Protein AF-A0AA41Y3J5-F1 (afdb_monomer)

Nearest PDB structures (foldseek):
  7x8c-assembly1_C  TM=9.945E-01  e=6.263E-07  Methanolobus vulcani
  4rgi-assembly1_A  TM=9.347E-01  e=6.724E-05  Yersinia pestis
  8wof-assembly1_B  TM=9.687E-01  e=1.669E-04  Paenibacillus sp. 453mf
  8wld-assembly1_D  TM=9.687E-01  e=1.669E-04  Paenibacillus sp. 453mf
  8wk0-assembly1_N  TM=9.507E-01  e=6.118E-04  Paenibacillus sp. 453mf

pLDDT: mean 96.83, std 2.45, range [84.12, 98.62]

Foldseek 3Di:
DPDWDADQVQRWIWDADPVRKIKIFGPNHPVLVVCLVVDPDNVVSCVPDPVPPTDMDTPD

Sequence (60 aa):
MFAIGYDAEKSILEIELLNGSIYQYSGVARMIYEELMASSTKYRYYSRYIRSSFPYEKIQ

Organism: NCBI:txid29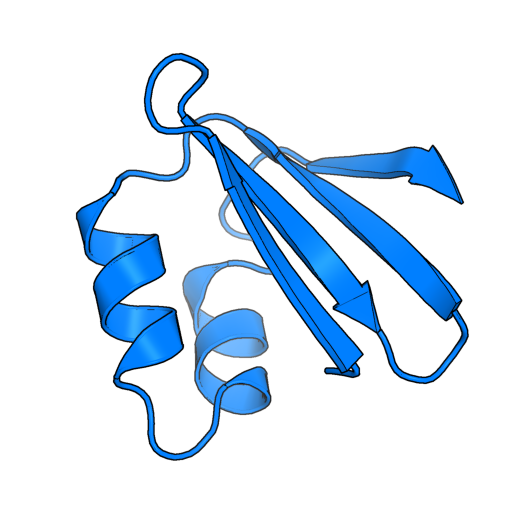39450

Secondary structure (DSSP, 8-state):
--EEEEETTTTEEEEE-TTS-EEEEES--HHHHHHHHH-S-HHHHHHHHTTTTS-EEE--

Structure (mmCIF, N/CA/C/O backbone):
data_AF-A0AA41Y3J5-F1
#
_entry.id   AF-A0AA41Y3J5-F1
#
loop_
_atom_site.group_PDB
_atom_site.id
_atom_site.type_symbol
_atom_site.label_atom_id
_atom_site.label_alt_id
_atom_site.label_comp_id
_atom_site.label_asym_id
_atom_site.label_entity_id
_atom_site.label_seq_id
_atom_site.pdbx_PDB_ins_code
_atom_site.Cartn_x
_atom_site.Cartn_y
_atom_site.Cartn_z
_atom_site.occupancy
_atom_site.B_iso_or_equiv
_atom_site.auth_seq_id
_atom_site.auth_comp_id
_atom_site.auth_asym_id
_atom_site.auth_atom_id
_atom_site.pdbx_PDB_model_num
ATOM 1 N N . MET A 1 1 ? 8.652 5.279 -1.820 1.00 84.12 1 MET A N 1
ATOM 2 C CA . MET A 1 1 ? 8.063 4.379 -0.806 1.00 84.12 1 MET A CA 1
ATOM 3 C C . MET A 1 1 ? 9.216 3.875 0.028 1.00 84.12 1 MET A C 1
ATOM 5 O O . MET A 1 1 ? 10.275 3.669 -0.556 1.00 84.12 1 MET A O 1
ATOM 9 N N . PHE A 1 2 ? 9.035 3.775 1.338 1.00 93.50 2 PHE A N 1
ATOM 10 C CA . PHE A 1 2 ? 10.077 3.366 2.273 1.00 93.50 2 PHE A CA 1
ATOM 11 C C . PHE A 1 2 ? 9.966 1.870 2.591 1.00 93.50 2 PHE A C 1
ATOM 13 O O . PHE A 1 2 ? 10.868 1.115 2.244 1.00 93.50 2 PHE A O 1
ATOM 20 N N . ALA A 1 3 ? 8.818 1.433 3.114 1.00 96.75 3 ALA A N 1
ATOM 21 C CA . ALA A 1 3 ? 8.525 0.035 3.423 1.00 96.75 3 ALA A CA 1
ATOM 22 C C . ALA A 1 3 ? 7.154 -0.388 2.867 1.00 96.75 3 ALA A C 1
ATOM 24 O O . ALA A 1 3 ? 6.283 0.450 2.611 1.00 96.75 3 ALA A O 1
ATOM 25 N N . ILE A 1 4 ? 6.995 -1.693 2.624 1.00 97.88 4 ILE A N 1
ATOM 26 C CA . ILE A 1 4 ? 5.753 -2.313 2.144 1.00 97.88 4 ILE A CA 1
ATOM 27 C C . ILE A 1 4 ? 5.569 -3.635 2.888 1.00 97.88 4 ILE A C 1
ATOM 29 O O . ILE A 1 4 ? 6.449 -4.496 2.822 1.00 97.88 4 ILE A O 1
ATOM 33 N N . GLY A 1 5 ? 4.428 -3.801 3.550 1.00 98.06 5 GLY A N 1
ATOM 34 C CA . GLY A 1 5 ? 4.034 -5.021 4.253 1.00 98.06 5 GLY A CA 1
ATOM 35 C C . GLY A 1 5 ? 2.708 -5.562 3.728 1.00 98.06 5 GLY A C 1
ATOM 36 O O . GLY A 1 5 ? 1.892 -4.806 3.205 1.00 98.06 5 GLY A O 1
ATOM 37 N N . TYR A 1 6 ? 2.484 -6.870 3.853 1.00 98.62 6 TYR A N 1
ATOM 38 C CA . TYR A 1 6 ? 1.218 -7.491 3.468 1.00 98.62 6 TYR A CA 1
ATOM 39 C C . TYR A 1 6 ? 0.830 -8.609 4.438 1.00 98.62 6 TYR A C 1
ATOM 41 O O . TYR A 1 6 ? 1.607 -9.537 4.663 1.00 98.62 6 TYR A O 1
ATOM 49 N N . ASP A 1 7 ? -0.381 -8.521 4.987 1.00 98.31 7 ASP A N 1
ATOM 50 C CA . ASP A 1 7 ? -1.020 -9.560 5.794 1.00 98.31 7 ASP A CA 1
ATOM 51 C C . ASP A 1 7 ? -2.024 -10.311 4.908 1.00 98.31 7 ASP A C 1
ATOM 53 O O . ASP A 1 7 ? -3.072 -9.778 4.537 1.00 98.31 7 ASP A O 1
ATOM 57 N N . ALA A 1 8 ? -1.689 -11.552 4.545 1.00 96.62 8 ALA A N 1
ATOM 58 C CA . ALA A 1 8 ? -2.512 -12.369 3.658 1.00 96.62 8 ALA A CA 1
ATOM 59 C C . ALA A 1 8 ? -3.797 -12.884 4.319 1.00 96.62 8 ALA A C 1
ATOM 61 O O . ALA A 1 8 ? -4.785 -13.081 3.614 1.00 96.62 8 ALA A O 1
ATOM 62 N N . GLU A 1 9 ? -3.799 -13.087 5.639 1.00 97.81 9 GLU A N 1
ATOM 63 C CA . GLU A 1 9 ? -4.985 -13.547 6.368 1.00 97.81 9 GLU A CA 1
ATOM 64 C C . GLU A 1 9 ? -6.026 -12.431 6.449 1.00 97.81 9 GLU A C 1
ATOM 66 O O . GLU A 1 9 ? -7.221 -12.678 6.288 1.00 97.81 9 GLU A O 1
ATOM 71 N N . LYS A 1 10 ? -5.568 -11.186 6.629 1.00 97.88 10 LYS A N 1
ATOM 72 C CA . LYS A 1 10 ? -6.444 -10.007 6.705 1.00 97.88 10 LYS A CA 1
ATOM 73 C C . LYS A 1 10 ? -6.657 -9.293 5.371 1.00 97.88 10 LYS A C 1
ATOM 75 O O . LYS A 1 10 ? -7.504 -8.407 5.292 1.00 97.88 10 LYS A O 1
ATOM 80 N N . SER A 1 11 ? -5.911 -9.657 4.326 1.00 98.12 11 SER A N 1
ATOM 81 C CA . SER A 1 11 ? -5.875 -8.931 3.043 1.00 98.12 11 SER A CA 1
ATOM 82 C C . SER A 1 11 ? -5.584 -7.434 3.231 1.00 98.12 11 SER A C 1
ATOM 84 O O . SER A 1 11 ? -6.259 -6.575 2.654 1.00 98.12 11 SER A O 1
ATOM 86 N N . ILE A 1 12 ? -4.599 -7.129 4.085 1.00 98.56 12 ILE A N 1
ATOM 87 C CA . ILE A 1 12 ? -4.171 -5.760 4.398 1.00 98.56 12 ILE A CA 1
ATOM 88 C C . ILE A 1 12 ? -2.805 -5.500 3.775 1.00 98.56 12 ILE A C 1
ATOM 90 O O . ILE A 1 12 ? -1.845 -6.220 4.042 1.00 98.56 12 ILE A O 1
ATOM 94 N N . LEU A 1 13 ? -2.718 -4.436 2.980 1.00 98.62 13 LEU A N 1
ATOM 95 C CA . LEU A 1 13 ? -1.465 -3.897 2.464 1.00 98.62 13 LEU A CA 1
ATOM 96 C C . LEU A 1 13 ? -1.075 -2.657 3.267 1.00 98.62 13 LEU A C 1
ATOM 98 O O . LEU A 1 13 ? -1.804 -1.667 3.276 1.00 98.62 13 LEU A O 1
ATOM 102 N N . GLU A 1 14 ? 0.100 -2.687 3.879 1.00 98.50 14 GLU A N 1
ATOM 103 C CA . GLU A 1 14 ? 0.681 -1.547 4.580 1.00 98.50 14 GLU A CA 1
ATOM 104 C C . GLU A 1 14 ? 1.760 -0.885 3.722 1.00 98.50 14 GLU A C 1
ATOM 106 O O . GLU A 1 14 ? 2.615 -1.554 3.134 1.00 98.50 14 GLU A O 1
ATOM 111 N N . ILE A 1 15 ? 1.719 0.443 3.638 1.00 97.88 15 ILE A N 1
ATOM 112 C CA . ILE A 1 15 ? 2.685 1.247 2.893 1.00 97.88 15 ILE A CA 1
ATOM 113 C C . ILE A 1 15 ? 3.193 2.376 3.777 1.00 97.88 15 ILE A C 1
ATOM 115 O O . ILE A 1 15 ? 2.427 3.246 4.194 1.00 97.88 15 ILE A O 1
ATOM 119 N N . GLU A 1 16 ? 4.511 2.425 3.940 1.00 97.69 16 GLU A N 1
A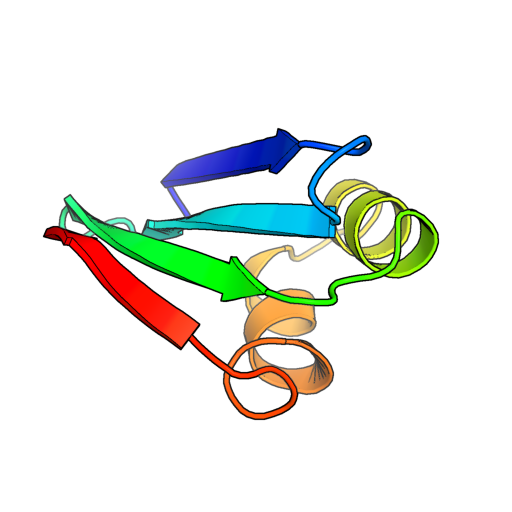TOM 120 C CA . GLU A 1 16 ? 5.211 3.567 4.514 1.00 97.69 16 GLU A CA 1
ATOM 121 C C . GLU A 1 16 ? 5.776 4.451 3.393 1.00 97.69 16 GLU 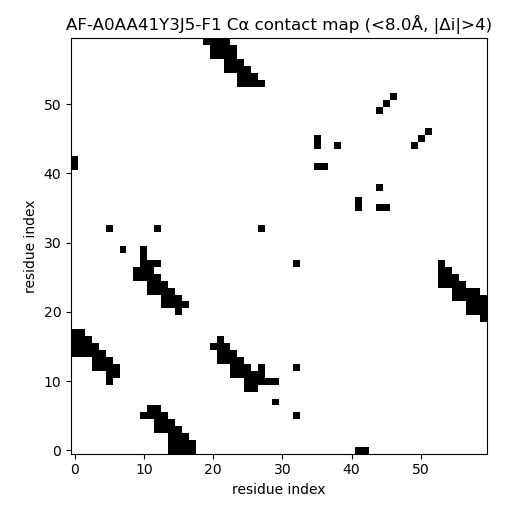A C 1
ATOM 123 O O . GLU A 1 16 ? 6.488 4.007 2.478 1.00 97.69 16 GLU A O 1
ATOM 128 N N . LEU A 1 17 ? 5.440 5.738 3.431 1.00 94.62 17 LEU A N 1
ATOM 129 C CA . LEU A 1 17 ? 5.961 6.738 2.504 1.00 94.62 17 LEU A CA 1
ATOM 130 C C . LEU A 1 17 ? 7.247 7.375 3.046 1.00 94.62 17 LEU A C 1
ATOM 132 O O . LEU A 1 17 ? 7.533 7.344 4.232 1.00 94.62 17 LEU A O 1
ATOM 136 N N . LEU A 1 18 ? 8.025 8.009 2.163 1.00 94.19 18 LEU A N 1
ATOM 137 C CA . LEU A 1 18 ? 9.313 8.625 2.531 1.00 94.19 18 LEU A CA 1
ATOM 138 C C . LEU A 1 18 ? 9.180 9.777 3.542 1.00 94.19 18 LEU A C 1
ATOM 140 O O . LEU A 1 18 ? 10.164 10.172 4.150 1.00 94.19 18 LEU A O 1
ATOM 144 N N . ASN A 1 19 ? 7.977 10.331 3.694 1.00 93.56 19 ASN A N 1
ATOM 145 C CA . ASN A 1 19 ? 7.668 11.361 4.681 1.00 93.56 19 ASN A CA 1
ATOM 146 C C . ASN A 1 19 ? 7.236 10.777 6.043 1.00 93.56 19 ASN A C 1
ATOM 148 O O . ASN A 1 19 ? 6.734 11.527 6.875 1.00 93.56 19 ASN A O 1
ATOM 152 N N . GLY A 1 20 ? 7.357 9.460 6.243 1.00 94.75 20 GLY A N 1
ATOM 153 C CA . GLY A 1 20 ? 6.986 8.760 7.476 1.00 94.75 20 GLY A CA 1
ATOM 154 C C . GLY A 1 20 ? 5.486 8.515 7.657 1.00 94.75 20 GLY A C 1
ATOM 155 O O . GLY A 1 20 ? 5.082 8.002 8.692 1.00 94.75 20 GLY A O 1
ATOM 156 N N . SER A 1 21 ? 4.637 8.881 6.688 1.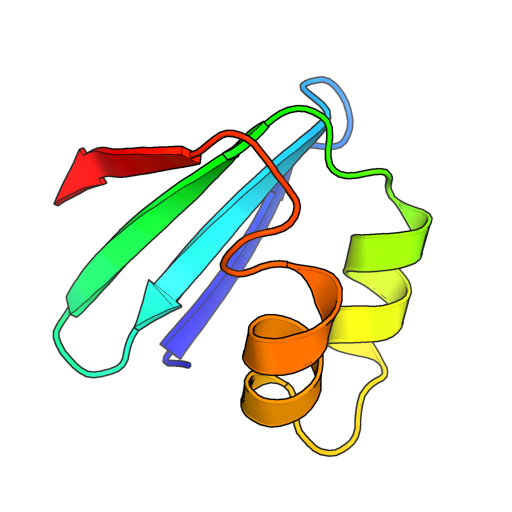00 96.25 21 SER A N 1
ATOM 157 C CA . SER A 1 21 ? 3.209 8.543 6.756 1.00 96.25 21 SER A CA 1
ATOM 158 C C . SER A 1 21 ? 2.985 7.061 6.467 1.00 96.25 21 SER A C 1
ATOM 160 O O . SER A 1 21 ? 3.508 6.549 5.470 1.00 96.25 21 SER A O 1
ATOM 162 N N . ILE A 1 22 ? 2.149 6.417 7.282 1.00 97.56 22 ILE A N 1
ATOM 163 C CA . ILE A 1 22 ? 1.808 4.993 7.159 1.00 97.56 22 ILE A CA 1
ATOM 164 C C . ILE A 1 22 ? 0.333 4.851 6.791 1.00 97.56 22 ILE A C 1
ATOM 166 O O . ILE A 1 22 ? -0.542 5.432 7.440 1.00 97.56 22 ILE A O 1
ATOM 170 N N . TYR A 1 23 ? 0.067 4.067 5.749 1.00 98.00 23 TYR A N 1
ATOM 171 C CA . TYR A 1 23 ? -1.275 3.772 5.252 1.00 98.00 23 TYR A CA 1
ATOM 172 C C . TYR A 1 23 ? -1.525 2.272 5.259 1.00 98.00 23 TYR A C 1
ATOM 174 O O . TYR A 1 23 ? -0.676 1.510 4.795 1.00 98.00 23 TYR A O 1
ATOM 182 N N . GLN A 1 24 ? -2.713 1.870 5.701 1.00 98.50 24 GLN A N 1
ATOM 183 C CA . GLN A 1 24 ? -3.204 0.504 5.556 1.00 98.50 24 GLN A CA 1
ATOM 184 C C . GLN A 1 24 ? -4.377 0.482 4.585 1.00 98.50 24 GLN A C 1
ATOM 186 O O . GLN A 1 24 ? -5.337 1.230 4.747 1.00 98.50 24 GLN A O 1
ATOM 191 N N . TYR A 1 25 ? -4.283 -0.379 3.577 1.00 98.56 25 TYR A N 1
ATOM 192 C CA . TYR A 1 25 ? -5.307 -0.621 2.569 1.00 98.56 25 TYR A CA 1
ATOM 193 C C . TYR A 1 25 ? -5.944 -1.982 2.819 1.00 98.56 25 TYR A C 1
ATOM 195 O O . TYR A 1 25 ? -5.234 -2.988 2.872 1.00 98.56 25 TYR A O 1
ATOM 203 N N . SER A 1 26 ? -7.266 -2.025 2.950 1.00 98.38 26 SER A N 1
ATOM 204 C CA . SER A 1 26 ? -8.011 -3.260 3.206 1.00 98.38 26 SER A CA 1
ATOM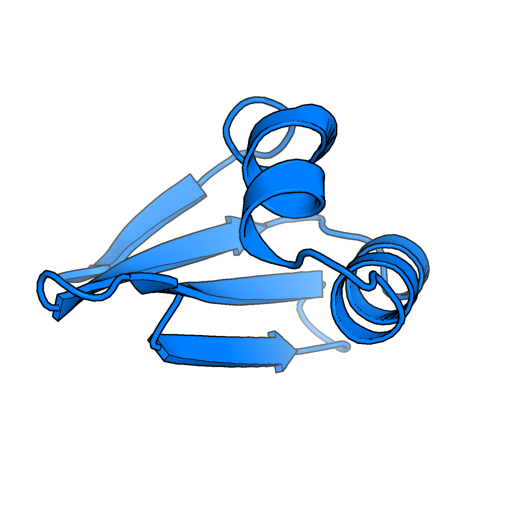 205 C C . SER A 1 26 ? -8.584 -3.866 1.924 1.00 98.38 26 SER A C 1
ATOM 207 O O . SER A 1 26 ? -8.854 -3.173 0.941 1.00 98.38 26 SER A O 1
ATOM 209 N N . GLY A 1 27 ? -8.755 -5.191 1.921 1.00 98.25 27 GLY A N 1
ATOM 210 C CA . GLY A 1 27 ? -9.304 -5.929 0.779 1.00 98.25 27 GLY A CA 1
ATOM 211 C C . GLY A 1 27 ? -8.360 -6.011 -0.424 1.00 98.25 27 GLY A C 1
ATOM 212 O O . GLY A 1 27 ? -8.808 -6.267 -1.542 1.00 98.25 27 GLY A O 1
ATOM 213 N N . VAL A 1 28 ? -7.059 -5.790 -0.221 1.00 98.31 28 VAL A N 1
ATOM 214 C CA . VAL A 1 28 ? -6.066 -5.905 -1.292 1.00 98.31 28 VAL A CA 1
ATOM 215 C C . VAL A 1 28 ? -5.779 -7.380 -1.528 1.00 98.31 28 VAL A C 1
ATOM 217 O O . VAL A 1 28 ? -5.290 -8.068 -0.640 1.00 98.31 28 VAL A O 1
ATOM 220 N N . ALA A 1 29 ? -6.070 -7.878 -2.729 1.00 98.19 29 ALA A N 1
ATOM 221 C CA . ALA A 1 29 ? -5.772 -9.261 -3.082 1.00 98.19 29 ALA A CA 1
ATOM 222 C C . ALA A 1 29 ? -4.256 -9.512 -3.141 1.00 98.19 29 ALA A C 1
ATOM 224 O O . ALA A 1 29 ? -3.492 -8.664 -3.609 1.00 98.19 29 ALA A O 1
ATOM 225 N N . ARG A 1 30 ? -3.828 -10.728 -2.776 1.00 98.00 30 ARG A N 1
ATOM 226 C CA . ARG A 1 30 ? -2.412 -11.141 -2.787 1.00 98.00 30 ARG A CA 1
ATOM 227 C C . ARG A 1 30 ? -1.714 -10.878 -4.126 1.00 98.00 30 ARG A C 1
ATOM 229 O O . ARG A 1 30 ? -0.573 -10.432 -4.134 1.00 98.00 30 ARG A O 1
ATOM 236 N N . MET A 1 31 ? -2.413 -11.084 -5.242 1.00 98.25 31 MET A N 1
ATOM 237 C CA . MET A 1 31 ? -1.882 -10.823 -6.585 1.00 98.25 31 MET A CA 1
ATOM 238 C C . MET A 1 31 ? -1.485 -9.350 -6.785 1.00 98.25 31 MET A C 1
ATOM 240 O O . MET A 1 31 ? -0.443 -9.076 -7.365 1.00 98.25 31 MET A O 1
ATOM 244 N N . ILE A 1 32 ? -2.253 -8.396 -6.244 1.00 98.31 32 ILE A N 1
ATOM 245 C CA . ILE A 1 32 ? -1.940 -6.958 -6.333 1.00 98.31 32 ILE A CA 1
ATOM 246 C C . ILE A 1 32 ? -0.674 -6.626 -5.535 1.00 98.31 32 ILE A C 1
ATOM 248 O O . ILE A 1 32 ? 0.152 -5.827 -5.978 1.00 98.31 32 ILE A O 1
ATOM 252 N N . TYR A 1 33 ? -0.488 -7.256 -4.370 1.00 98.38 33 TYR A N 1
ATOM 253 C CA . TYR A 1 33 ? 0.757 -7.141 -3.610 1.00 98.38 33 TYR A CA 1
ATOM 254 C C . TYR A 1 33 ? 1.950 -7.713 -4.391 1.00 98.38 33 TYR A C 1
ATOM 256 O O . TYR A 1 33 ? 2.984 -7.055 -4.501 1.00 98.38 33 TYR A O 1
ATOM 264 N N . GLU A 1 34 ? 1.808 -8.903 -4.974 1.00 98.25 34 GLU A N 1
ATOM 265 C CA . GLU A 1 34 ? 2.867 -9.541 -5.765 1.00 98.25 34 GLU A CA 1
ATOM 266 C C . GLU A 1 34 ? 3.240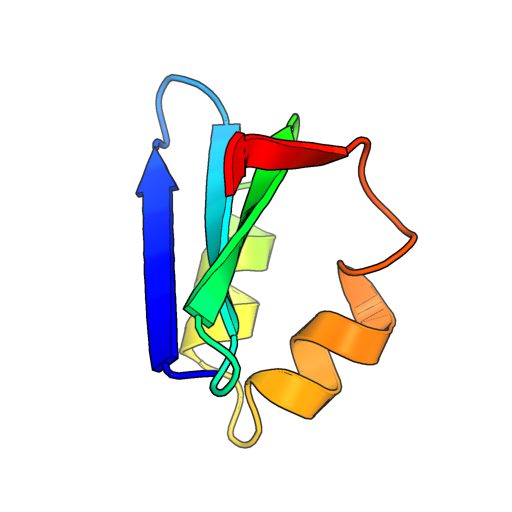 -8.698 -6.997 1.00 98.25 34 GLU A C 1
ATOM 268 O O . GLU A 1 34 ? 4.425 -8.463 -7.249 1.00 98.25 34 GLU A O 1
ATOM 273 N N . GLU A 1 35 ? 2.254 -8.142 -7.705 1.00 98.12 35 GLU A N 1
ATOM 274 C CA . GLU A 1 35 ? 2.468 -7.213 -8.821 1.00 98.12 35 GLU A CA 1
ATOM 275 C C . GLU A 1 35 ? 3.152 -5.906 -8.382 1.00 98.12 35 GLU A C 1
ATOM 277 O O . GLU A 1 35 ? 4.076 -5.429 -9.050 1.00 98.12 35 GLU A O 1
ATOM 282 N N . LEU A 1 36 ? 2.760 -5.335 -7.236 1.00 98.12 36 LEU A N 1
ATOM 283 C CA . LEU A 1 36 ? 3.436 -4.173 -6.649 1.00 98.12 36 LEU A CA 1
ATOM 284 C C . LEU A 1 36 ? 4.907 -4.488 -6.344 1.00 98.12 36 LEU A C 1
ATOM 286 O O . LEU A 1 36 ? 5.790 -3.670 -6.632 1.00 98.12 36 LEU A O 1
ATOM 290 N N . MET A 1 37 ? 5.187 -5.665 -5.783 1.00 97.88 37 MET A N 1
ATOM 291 C CA . MET A 1 37 ? 6.544 -6.089 -5.439 1.00 97.88 37 MET A CA 1
ATOM 292 C C . MET A 1 37 ? 7.403 -6.363 -6.676 1.00 97.88 37 MET A C 1
ATOM 294 O O . MET A 1 37 ? 8.577 -5.975 -6.677 1.00 97.88 37 MET A O 1
ATOM 298 N N . ALA A 1 38 ? 6.816 -6.928 -7.734 1.00 97.62 38 ALA A N 1
ATOM 299 C CA . ALA A 1 38 ? 7.464 -7.184 -9.021 1.00 97.62 38 ALA A CA 1
ATOM 300 C C . ALA A 1 38 ? 7.641 -5.923 -9.891 1.00 97.62 38 ALA A C 1
ATOM 302 O O . ALA A 1 38 ? 8.479 -5.903 -10.793 1.00 97.62 38 ALA A O 1
ATOM 303 N N . SER A 1 39 ? 6.882 -4.854 -9.630 1.00 96.94 39 SER A N 1
ATOM 304 C CA . SER A 1 39 ? 6.970 -3.606 -10.391 1.00 96.94 39 SER A CA 1
ATOM 305 C C . SER A 1 39 ? 8.365 -2.973 -10.320 1.00 96.94 39 SER A C 1
ATOM 307 O O . SER A 1 39 ? 8.913 -2.733 -9.237 1.00 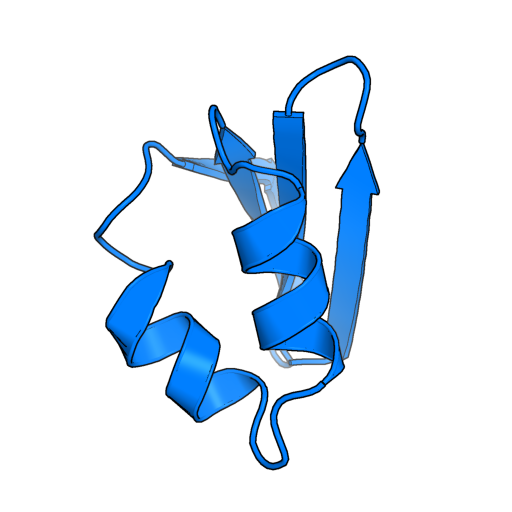96.94 39 SER A O 1
ATOM 309 N N . SER A 1 40 ? 8.884 -2.587 -11.492 1.00 94.44 40 SER A N 1
ATOM 310 C CA . SER A 1 40 ? 10.117 -1.798 -11.642 1.00 94.44 40 SER A CA 1
ATOM 311 C C . SER A 1 40 ? 10.033 -0.440 -10.946 1.00 94.44 40 SER A C 1
ATOM 313 O O . SER A 1 40 ? 11.043 0.118 -10.525 1.00 94.44 40 SER A O 1
ATOM 315 N N . THR A 1 41 ? 8.817 0.094 -10.793 1.00 95.75 41 THR A N 1
ATOM 316 C CA . THR A 1 41 ? 8.547 1.370 -10.130 1.00 95.75 41 THR A CA 1
ATOM 317 C C . THR A 1 41 ? 7.362 1.224 -9.178 1.00 95.75 41 THR A C 1
ATOM 319 O O . THR A 1 41 ? 6.208 1.500 -9.514 1.00 95.75 41 THR A O 1
ATOM 322 N N . LYS A 1 42 ? 7.656 0.815 -7.940 1.00 95.56 42 LYS A N 1
ATOM 323 C CA . LYS A 1 42 ? 6.661 0.597 -6.872 1.00 95.56 42 LYS A CA 1
ATOM 324 C C . LYS A 1 42 ? 5.699 1.775 -6.709 1.00 95.56 42 LYS A C 1
ATOM 326 O O . LYS A 1 42 ? 4.488 1.590 -6.731 1.00 95.56 42 LYS A O 1
ATOM 331 N N . TYR A 1 43 ? 6.229 3.001 -6.671 1.00 95.00 43 TYR A N 1
ATOM 332 C CA . TYR A 1 43 ? 5.407 4.208 -6.546 1.00 95.00 43 TYR A CA 1
ATOM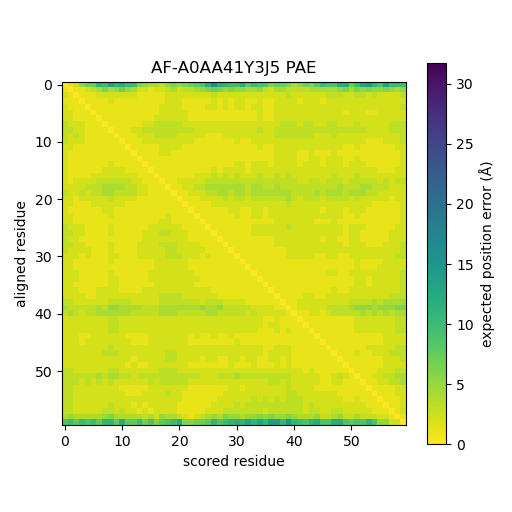 333 C C . TYR A 1 43 ? 4.427 4.399 -7.715 1.00 95.00 43 TYR A C 1
ATOM 335 O O . TYR A 1 43 ? 3.284 4.795 -7.497 1.00 95.00 43 TYR A O 1
ATOM 343 N N . ARG A 1 44 ? 4.843 4.093 -8.952 1.00 96.38 44 ARG A N 1
ATOM 344 C CA . ARG A 1 44 ? 3.985 4.233 -10.138 1.00 96.38 44 ARG A CA 1
ATOM 345 C C . ARG A 1 44 ? 2.836 3.231 -10.113 1.00 96.38 44 ARG A C 1
ATOM 347 O O . ARG A 1 44 ? 1.711 3.604 -10.429 1.00 96.38 44 ARG A O 1
ATOM 354 N N . TYR A 1 45 ? 3.123 1.987 -9.728 1.00 97.75 45 TYR A N 1
ATOM 355 C CA . TYR A 1 45 ? 2.100 0.955 -9.564 1.00 97.75 45 TYR A CA 1
ATOM 356 C C . TYR A 1 45 ? 1.117 1.351 -8.455 1.00 97.75 45 TYR A C 1
ATOM 358 O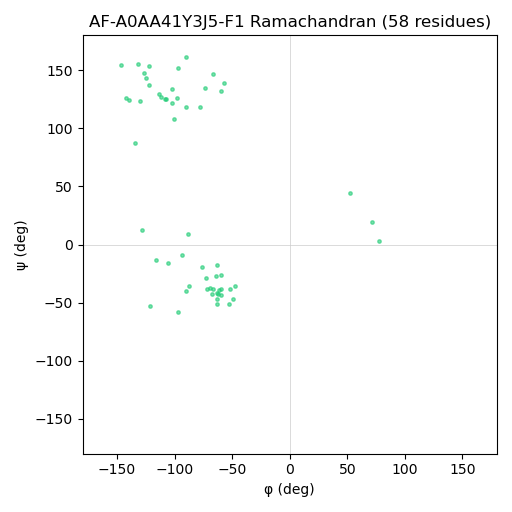 O . TYR A 1 45 ? -0.082 1.443 -8.701 1.00 97.75 45 TYR A O 1
ATOM 366 N N . TYR A 1 46 ? 1.634 1.707 -7.275 1.00 97.38 46 TYR A N 1
ATOM 367 C CA . TYR A 1 46 ? 0.839 2.179 -6.142 1.00 97.38 46 TYR A CA 1
ATOM 368 C C . TYR A 1 46 ? -0.089 3.346 -6.510 1.00 97.38 46 TYR A C 1
ATOM 370 O O . TYR A 1 46 ? -1.294 3.281 -6.270 1.00 97.38 46 TYR A O 1
ATOM 378 N N . SER A 1 47 ? 0.448 4.396 -7.138 1.00 96.38 47 SER A N 1
ATOM 379 C CA . SER A 1 47 ? -0.337 5.579 -7.501 1.00 96.38 47 SER A CA 1
ATOM 380 C C . SER A 1 47 ? -1.431 5.280 -8.524 1.00 96.38 47 SER A C 1
ATOM 382 O O . SER A 1 47 ? -2.407 6.023 -8.572 1.00 96.38 47 SER A O 1
ATOM 384 N N . ARG A 1 48 ? -1.253 4.255 -9.366 1.00 97.25 48 ARG A N 1
ATOM 385 C CA . ARG A 1 48 ? -2.193 3.913 -10.438 1.00 97.25 48 ARG A CA 1
ATOM 386 C C . ARG A 1 48 ? -3.268 2.926 -9.993 1.00 97.25 48 ARG A C 1
ATOM 388 O O . ARG A 1 48 ? -4.403 3.068 -10.427 1.00 97.25 48 ARG A O 1
ATOM 395 N N . TYR A 1 49 ? -2.901 1.931 -9.190 1.00 97.62 49 TYR A N 1
ATOM 396 C CA . TYR A 1 49 ? -3.755 0.770 -8.927 1.00 97.62 49 TYR A CA 1
ATOM 397 C C . TYR A 1 49 ? -4.198 0.626 -7.475 1.00 97.62 49 TYR A C 1
ATOM 399 O O . TYR A 1 49 ? -5.074 -0.184 -7.208 1.00 97.62 49 TYR A O 1
ATOM 407 N N . ILE A 1 50 ? -3.589 1.356 -6.534 1.00 97.69 50 ILE A N 1
ATOM 408 C CA . ILE A 1 50 ? -3.830 1.135 -5.101 1.00 97.69 50 ILE A CA 1
ATOM 409 C C . ILE A 1 50 ? -4.358 2.396 -4.423 1.00 97.69 50 ILE A C 1
ATOM 411 O O . ILE A 1 50 ? -5.414 2.351 -3.798 1.00 97.69 50 ILE A O 1
ATOM 415 N N . ARG A 1 51 ? -3.660 3.530 -4.584 1.00 95.81 51 ARG A N 1
ATOM 416 C CA . ARG A 1 51 ? -3.850 4.762 -3.793 1.00 95.81 51 ARG A CA 1
ATOM 417 C C . ARG A 1 51 ? -5.307 5.214 -3.637 1.00 95.81 51 ARG A C 1
ATOM 419 O O . ARG A 1 51 ? -5.652 5.764 -2.596 1.00 95.81 51 ARG A O 1
ATOM 426 N N . SER A 1 52 ? -6.129 5.024 -4.664 1.00 95.25 52 SER A N 1
ATOM 427 C CA . SER A 1 52 ? -7.537 5.447 -4.688 1.00 95.25 52 SER A CA 1
ATOM 428 C C . SER A 1 52 ? -8.494 4.319 -5.077 1.00 95.25 52 SER A C 1
ATOM 430 O O . SER A 1 52 ? -9.648 4.580 -5.396 1.00 95.25 52 SER A O 1
ATOM 432 N N . SER A 1 53 ? -8.009 3.077 -5.083 1.00 97.56 53 SER A N 1
ATOM 433 C CA . SER A 1 53 ? -8.769 1.902 -5.527 1.00 97.56 53 SER A CA 1
ATOM 434 C C . SER A 1 53 ? -9.229 1.022 -4.370 1.00 97.56 53 SER A C 1
ATOM 436 O O . SER A 1 53 ? -10.119 0.200 -4.560 1.00 97.56 53 SER A O 1
ATOM 438 N N . PHE A 1 54 ? -8.653 1.205 -3.181 1.00 98.06 54 PHE A N 1
ATOM 439 C CA . PHE A 1 54 ? -8.986 0.434 -1.989 1.00 98.06 54 PHE A CA 1
ATOM 440 C C . PHE A 1 54 ? -9.345 1.363 -0.826 1.00 98.06 54 PHE A C 1
ATOM 442 O O . PHE A 1 54 ? -8.773 2.455 -0.732 1.00 98.06 54 PHE A O 1
ATOM 449 N N . PRO A 1 55 ? -10.256 0.943 0.071 1.00 98.12 55 PRO A N 1
ATOM 450 C CA . PRO A 1 55 ? -10.462 1.614 1.346 1.00 98.12 55 PRO A CA 1
ATOM 451 C C . PRO A 1 55 ? -9.154 1.652 2.131 1.00 98.12 55 PRO A C 1
ATOM 453 O O . PRO A 1 55 ? -8.401 0.674 2.139 1.00 98.12 55 PRO A O 1
ATOM 456 N N . TYR A 1 56 ? -8.878 2.781 2.775 1.00 98.06 56 TYR A N 1
ATOM 457 C CA . TYR A 1 56 ? -7.641 2.949 3.518 1.00 98.06 56 TYR A CA 1
ATOM 458 C C . TYR A 1 56 ? -7.804 3.823 4.746 1.00 98.06 56 TYR A C 1
ATOM 460 O O . TYR A 1 56 ? -8.647 4.720 4.791 1.00 98.06 56 TYR A O 1
ATOM 468 N N . GLU A 1 57 ? -6.914 3.593 5.701 1.00 97.81 57 GLU A N 1
ATOM 469 C CA . GLU A 1 57 ? -6.755 4.413 6.893 1.00 97.81 57 GLU A CA 1
ATOM 470 C C . GLU A 1 57 ? -5.306 4.890 6.993 1.00 97.81 57 GLU A C 1
ATOM 472 O O . GLU A 1 57 ? -4.362 4.179 6.633 1.00 97.81 57 GLU A O 1
ATOM 477 N N . LYS A 1 58 ? -5.131 6.130 7.457 1.00 96.81 58 LYS A N 1
ATOM 478 C CA . LYS A 1 58 ? -3.818 6.669 7.815 1.00 96.81 58 LYS A CA 1
ATOM 479 C C . LYS A 1 58 ? -3.575 6.355 9.284 1.00 96.81 58 LYS A C 1
ATOM 481 O O . LYS A 1 58 ? -4.330 6.822 10.131 1.00 96.81 58 LYS A O 1
ATOM 486 N N . ILE A 1 59 ? -2.529 5.587 9.563 1.00 95.38 59 ILE A N 1
ATOM 487 C CA . ILE A 1 59 ? -2.188 5.153 10.924 1.00 95.38 59 ILE A CA 1
ATOM 488 C C . ILE A 1 59 ? -1.300 6.191 11.620 1.00 95.38 59 ILE A C 1
ATOM 490 O O . ILE A 1 59 ? -1.454 6.432 12.816 1.00 95.38 59 ILE A O 1
ATOM 494 N N . GLN A 1 60 ? -0.402 6.834 10.861 1.00 87.94 60 GLN A N 1
ATOM 495 C CA . GLN A 1 60 ? 0.558 7.826 11.357 1.00 87.94 60 GLN A CA 1
ATOM 496 C C . GLN A 1 60 ? 0.764 8.967 10.362 1.00 87.94 60 GLN A C 1
ATOM 498 O O . GLN A 1 60 ? 0.781 8.741 9.128 1.00 87.94 60 GLN A O 1
#

Radius of gyration: 10.38 Å; Cα contacts (8 Å, |Δi|>4): 91; chains: 1; bounding box: 21×25×23 Å

Solvent-accessible surface area (backbone atoms only — not comparable to full-atom values): 3476 Å² total; per-residue (Å²): 108,68,50,78,49,73,42,80,92,72,20,32,37,36,40,30,36,81,86,68,38,31,36,41,29,48,77,46,55,71,67,60,54,52,51,39,69,70,38,95,48,44,62,61,46,37,67,72,67,40,73,84,71,44,60,68,48,76,81,85

Mean predicted aligned error: 2.08 Å

InterPro domains:
  IPR025309 KTSC domain [PF13619] (3-54)